Protein AF-A0AAP2YWQ7-F1 (afdb_monomer)

Foldseek 3Di:
DPQDPLLCLLPPPPRDPVSNLVSLVVCLVVLVLVSLLVLLLDPPRPVVSNVSSLVSCLSSVVLVSLCVLLPPPSGDPVSNVVSVVSD

Structure (mmCIF, N/CA/C/O backbone):
data_AF-A0AAP2YWQ7-F1
#
_entry.id   AF-A0AAP2YWQ7-F1
#
loop_
_atom_site.group_PDB
_atom_site.id
_atom_site.type_symbol
_atom_site.label_atom_id
_atom_site.label_alt_id
_atom_site.label_comp_id
_atom_site.label_asym_id
_atom_site.label_entity_id
_atom_site.label_seq_id
_atom_site.pdbx_PDB_ins_code
_atom_site.Cartn_x
_atom_site.Cartn_y
_atom_site.Cartn_z
_atom_site.occupancy
_atom_site.B_iso_or_equiv
_atom_site.auth_seq_id
_atom_site.auth_comp_id
_atom_site.auth_asym_id
_atom_site.auth_atom_id
_atom_site.pdbx_PDB_model_num
ATOM 1 N N . MET A 1 1 ? 8.847 -11.178 13.960 1.00 43.94 1 MET A N 1
ATOM 2 C CA . MET A 1 1 ? 8.566 -9.797 13.509 1.00 43.94 1 MET A CA 1
ATOM 3 C C . MET A 1 1 ? 7.537 -9.202 14.454 1.00 43.94 1 MET A C 1
ATOM 5 O O . MET A 1 1 ? 6.460 -9.770 14.553 1.00 43.94 1 MET A O 1
ATOM 9 N N . SER A 1 2 ? 7.856 -8.127 15.178 1.00 50.09 2 SER A N 1
ATOM 10 C CA . SER A 1 2 ? 6.848 -7.425 15.983 1.00 50.09 2 SER A CA 1
ATOM 11 C C . SER A 1 2 ? 5.931 -6.647 15.045 1.00 50.09 2 SER A C 1
ATOM 13 O O . SER A 1 2 ? 6.379 -5.756 14.324 1.00 50.09 2 SER A O 1
ATOM 15 N N . THR A 1 3 ? 4.659 -7.025 15.001 1.00 60.84 3 THR A N 1
ATOM 16 C CA . THR A 1 3 ? 3.645 -6.378 14.168 1.00 60.84 3 THR A CA 1
ATOM 17 C C . THR A 1 3 ? 3.483 -4.920 14.606 1.00 60.84 3 THR A C 1
ATOM 19 O O . THR A 1 3 ? 3.134 -4.661 15.754 1.00 60.84 3 THR A O 1
ATOM 22 N N . SER A 1 4 ? 3.749 -3.966 13.708 1.00 83.75 4 SER A N 1
ATOM 23 C CA . SER A 1 4 ? 3.599 -2.529 13.991 1.00 83.75 4 SER A CA 1
ATOM 24 C C . SER A 1 4 ? 2.149 -2.196 14.356 1.00 83.75 4 SER A C 1
ATOM 26 O O . SER A 1 4 ? 1.236 -2.637 13.657 1.00 83.75 4 SER A O 1
ATOM 28 N N . THR A 1 5 ? 1.925 -1.369 15.383 1.00 92.56 5 THR A N 1
ATOM 29 C CA . THR A 1 5 ? 0.588 -0.853 15.737 1.00 92.56 5 THR A CA 1
ATOM 30 C C . THR A 1 5 ? -0.099 -0.206 14.534 1.00 92.56 5 THR A C 1
ATOM 32 O O . THR A 1 5 ? -1.274 -0.456 14.295 1.00 92.56 5 THR A O 1
ATOM 35 N N . ALA A 1 6 ? 0.645 0.542 13.711 1.00 95.31 6 ALA A N 1
ATOM 36 C CA . ALA A 1 6 ? 0.109 1.155 12.496 1.00 95.31 6 ALA A CA 1
ATOM 37 C C . ALA A 1 6 ? -0.350 0.103 11.468 1.00 95.31 6 ALA A C 1
ATOM 39 O O . ALA A 1 6 ? -1.430 0.213 10.898 1.00 95.31 6 ALA A O 1
ATOM 40 N N . PHE A 1 7 ? 0.406 -0.986 11.298 1.00 96.06 7 PHE A N 1
ATOM 41 C CA . PHE A 1 7 ? -0.017 -2.080 10.419 1.00 96.06 7 PHE A CA 1
ATOM 42 C C . PHE A 1 7 ? -1.304 -2.740 10.919 1.00 96.06 7 PHE A C 1
ATOM 44 O O . PHE A 1 7 ? -2.226 -2.946 10.134 1.00 96.06 7 PHE A O 1
ATOM 51 N N . GLN A 1 8 ? -1.406 -3.007 12.226 1.00 95.69 8 GLN A N 1
ATOM 52 C CA . GLN A 1 8 ? -2.631 -3.558 12.810 1.00 95.69 8 GLN A CA 1
ATOM 53 C C . GLN A 1 8 ? -3.827 -2.629 12.570 1.00 95.69 8 GLN A C 1
ATOM 55 O O . GLN A 1 8 ? -4.880 -3.099 12.147 1.00 95.69 8 GLN A O 1
ATOM 60 N N . THR A 1 9 ? -3.664 -1.321 12.776 1.00 96.62 9 THR A N 1
ATOM 61 C CA . THR A 1 9 ? -4.714 -0.323 12.522 1.00 96.62 9 THR A CA 1
ATOM 62 C C . THR A 1 9 ? -5.153 -0.309 11.057 1.00 96.62 9 THR A C 1
ATOM 64 O O . THR A 1 9 ? -6.354 -0.289 10.787 1.00 96.62 9 THR A O 1
ATOM 67 N N . ALA A 1 10 ? -4.214 -0.383 10.110 1.00 96.31 10 ALA A N 1
ATOM 68 C CA . ALA A 1 10 ? -4.524 -0.357 8.682 1.00 96.31 10 ALA A CA 1
ATOM 69 C C . ALA A 1 10 ? -5.388 -1.555 8.238 1.00 96.31 10 ALA A C 1
ATOM 71 O O . ALA A 1 10 ? -6.314 -1.386 7.438 1.00 96.31 10 ALA A O 1
ATOM 72 N N . VAL A 1 11 ? -5.138 -2.755 8.780 1.00 94.88 11 VAL A N 1
ATOM 73 C CA . VAL A 1 11 ? -5.810 -3.997 8.341 1.00 94.88 11 VAL A CA 1
ATOM 74 C C . VAL A 1 11 ? -7.012 -4.403 9.203 1.00 94.88 11 VAL A C 1
ATOM 76 O O . VAL A 1 11 ? -7.916 -5.081 8.719 1.00 94.88 11 VAL A O 1
ATOM 79 N N . ARG A 1 12 ? -7.085 -3.971 10.468 1.00 93.00 12 ARG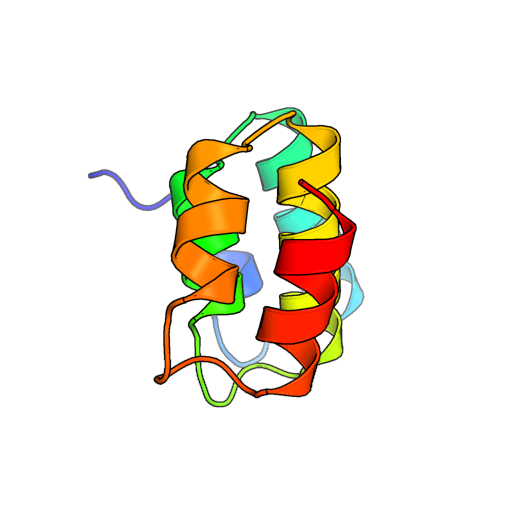 A N 1
ATOM 80 C CA . ARG A 1 12 ? -8.117 -4.401 11.430 1.00 93.00 12 ARG A CA 1
ATOM 81 C C . ARG A 1 12 ? -9.517 -3.939 11.037 1.00 93.00 12 ARG A C 1
ATOM 83 O O . ARG A 1 12 ? -9.708 -2.772 10.735 1.00 93.00 12 ARG A O 1
ATOM 90 N N . ALA A 1 13 ? -10.531 -4.801 11.114 1.00 89.06 13 ALA A N 1
ATOM 91 C CA . ALA A 1 13 ? -11.936 -4.428 10.890 1.00 89.06 13 ALA A CA 1
ATOM 92 C C . ALA A 1 13 ? -12.457 -3.373 11.897 1.00 89.06 13 ALA A C 1
ATOM 94 O O . ALA A 1 13 ? -11.973 -3.279 13.021 1.00 89.06 13 ALA A O 1
ATOM 95 N N . GLY A 1 14 ? -13.451 -2.571 11.501 1.00 89.88 14 GLY A N 1
ATOM 96 C CA . GLY A 1 14 ? -14.087 -1.574 12.383 1.00 89.88 14 GLY A CA 1
ATOM 97 C C . GLY A 1 14 ? -13.291 -0.283 12.627 1.00 89.88 14 GLY A C 1
ATOM 98 O O . GLY A 1 14 ? -13.813 0.637 13.245 1.00 89.88 14 GLY A O 1
ATOM 99 N N . VAL A 1 15 ? -12.060 -0.173 12.118 1.00 94.56 15 VAL A N 1
ATOM 100 C CA . VAL A 1 15 ? -11.307 1.094 12.097 1.00 94.56 15 VAL A CA 1
ATOM 101 C C . VAL A 1 15 ? -11.876 2.017 11.017 1.00 94.56 15 VAL A C 1
ATOM 103 O O . VAL A 1 15 ? -12.144 1.557 9.898 1.00 94.56 15 VAL A O 1
ATOM 106 N N . THR A 1 16 ? -12.043 3.299 11.359 1.00 95.81 16 THR A N 1
ATOM 107 C CA . THR A 1 16 ? -12.534 4.345 10.449 1.00 95.81 16 THR A CA 1
ATOM 108 C C . THR A 1 16 ? -11.600 4.543 9.256 1.00 95.81 16 THR A C 1
ATOM 110 O O . THR A 1 16 ? -10.428 4.171 9.297 1.00 95.81 16 THR A O 1
ATOM 113 N N . HIS A 1 17 ? -12.127 5.127 8.180 1.00 95.50 17 HIS A N 1
ATOM 114 C CA . HIS A 1 17 ? -11.362 5.390 6.962 1.00 95.50 17 HIS A CA 1
ATOM 115 C C . HIS A 1 17 ? -10.122 6.256 7.235 1.00 95.50 17 HIS A C 1
ATOM 117 O O . HIS A 1 17 ? -9.004 5.811 6.975 1.00 95.50 17 HIS A O 1
ATOM 123 N N . ASP A 1 18 ? -10.305 7.416 7.868 1.00 97.06 18 ASP A N 1
ATOM 124 C CA . ASP A 1 18 ? -9.220 8.369 8.141 1.00 97.06 18 ASP A CA 1
ATOM 125 C C . ASP A 1 18 ? -8.101 7.747 8.981 1.00 97.06 18 ASP A C 1
ATOM 127 O O . ASP A 1 18 ? -6.923 7.896 8.667 1.00 97.06 18 ASP A O 1
ATOM 131 N N . ARG A 1 19 ? -8.456 6.957 10.004 1.00 97.44 19 ARG A N 1
ATOM 132 C CA . ARG A 1 19 ? -7.472 6.275 10.859 1.00 97.44 19 ARG A CA 1
ATOM 133 C C . ARG A 1 19 ? -6.690 5.196 10.123 1.00 97.44 19 ARG A C 1
ATOM 135 O O . ARG A 1 19 ? -5.544 4.935 10.479 1.00 97.44 19 ARG A O 1
ATOM 142 N N . ARG A 1 20 ? -7.279 4.548 9.115 1.00 97.50 20 ARG A N 1
ATOM 143 C CA . ARG A 1 20 ? -6.538 3.600 8.272 1.00 97.50 20 ARG A CA 1
ATOM 144 C C . ARG A 1 20 ? -5.560 4.317 7.364 1.00 97.50 20 ARG A C 1
ATOM 146 O O . ARG A 1 20 ? -4.437 3.843 7.244 1.00 97.50 20 ARG A O 1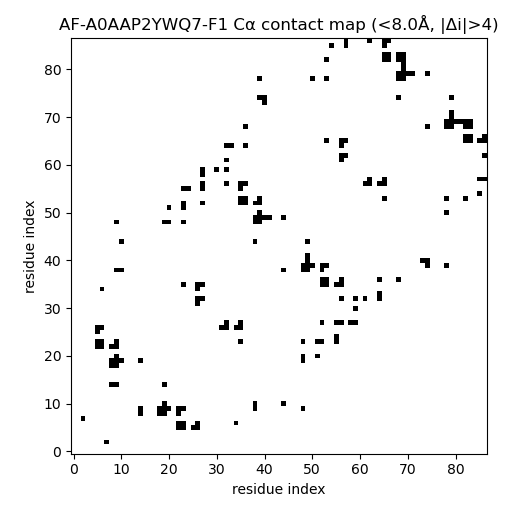
ATOM 153 N N . LEU A 1 21 ? -5.977 5.419 6.743 1.00 97.62 21 LEU A N 1
ATOM 154 C CA . LEU A 1 21 ? -5.090 6.208 5.894 1.00 97.62 21 LEU A CA 1
ATOM 155 C C . LEU A 1 21 ? -3.924 6.762 6.709 1.00 97.62 21 LEU A C 1
ATOM 157 O O . LEU A 1 21 ? -2.788 6.464 6.371 1.00 97.62 21 LEU A O 1
ATOM 161 N N . GLU A 1 22 ? -4.188 7.410 7.846 1.00 97.88 22 GLU A N 1
ATOM 162 C CA . GLU A 1 22 ? -3.152 7.894 8.774 1.00 97.88 22 GLU A CA 1
ATOM 163 C C . GLU A 1 22 ? -2.178 6.778 9.190 1.00 97.88 22 GLU A C 1
ATOM 165 O O . GLU A 1 22 ? -0.963 6.973 9.257 1.00 97.88 22 GLU A O 1
ATOM 170 N N . ALA A 1 23 ? -2.691 5.570 9.432 1.00 98.06 23 ALA A N 1
ATOM 171 C CA . ALA A 1 23 ? -1.849 4.430 9.759 1.00 98.06 23 ALA A CA 1
ATOM 172 C C . ALA A 1 23 ? -0.978 3.968 8.578 1.00 98.06 23 ALA A C 1
ATOM 174 O O . ALA A 1 23 ? 0.151 3.536 8.801 1.00 98.06 23 ALA A O 1
ATOM 175 N N . ILE A 1 24 ? -1.467 4.055 7.339 1.00 98.44 24 ILE A N 1
ATOM 176 C CA . ILE A 1 24 ? -0.666 3.779 6.140 1.00 98.44 24 ILE A CA 1
ATOM 177 C C . ILE A 1 24 ? 0.400 4.864 5.962 1.00 98.44 24 ILE A C 1
ATOM 179 O O . ILE A 1 24 ? 1.560 4.504 5.780 1.00 98.44 24 ILE A O 1
ATOM 183 N N . GLU A 1 25 ? 0.056 6.145 6.124 1.00 98.44 25 GLU A N 1
ATOM 184 C CA . GLU A 1 25 ? 1.028 7.253 6.106 1.00 98.44 25 GLU A CA 1
ATOM 185 C C . GLU A 1 25 ? 2.143 7.030 7.131 1.00 98.44 25 GLU A C 1
ATOM 187 O O . GLU A 1 25 ? 3.322 7.057 6.797 1.00 98.44 25 GLU A O 1
ATOM 192 N N . THR A 1 26 ? 1.782 6.652 8.360 1.00 98.12 26 THR A N 1
ATOM 193 C CA . THR A 1 26 ? 2.755 6.332 9.418 1.00 98.12 26 THR A CA 1
ATOM 194 C C . THR A 1 26 ? 3.700 5.189 9.019 1.00 98.12 26 THR A C 1
ATOM 196 O O . THR A 1 26 ? 4.838 5.118 9.488 1.00 98.12 26 THR A O 1
ATOM 199 N N . LEU A 1 27 ? 3.244 4.229 8.206 1.00 98.31 27 LEU A N 1
ATOM 200 C CA . LEU A 1 27 ? 4.106 3.158 7.701 1.00 98.31 27 LEU A CA 1
ATOM 201 C C . LEU A 1 27 ? 5.049 3.655 6.603 1.00 98.31 27 LEU A C 1
ATOM 203 O O . LEU A 1 27 ? 6.183 3.177 6.573 1.00 98.31 27 LEU A O 1
ATOM 207 N N . VAL A 1 28 ? 4.604 4.586 5.755 1.00 98.25 28 VAL A N 1
ATOM 208 C CA . VAL A 1 28 ? 5.429 5.245 4.727 1.00 98.25 28 VAL A CA 1
ATOM 209 C C . VAL A 1 28 ? 6.515 6.089 5.387 1.00 98.25 28 VAL A C 1
ATOM 211 O O . VAL A 1 28 ? 7.694 5.839 5.166 1.00 98.25 28 VAL A O 1
ATOM 214 N N . GLU A 1 29 ? 6.141 6.980 6.306 1.00 97.81 29 GLU A N 1
ATOM 215 C CA . GLU A 1 29 ? 7.070 7.843 7.055 1.00 97.81 29 GLU A CA 1
ATOM 216 C C . GLU A 1 29 ? 8.150 7.058 7.813 1.00 97.81 29 GLU A C 1
ATOM 218 O O . GLU A 1 29 ? 9.246 7.551 8.060 1.00 97.81 29 GLU A O 1
ATOM 223 N N . ARG A 1 30 ? 7.838 5.824 8.225 1.00 97.19 30 ARG A N 1
ATOM 224 C CA . ARG A 1 30 ? 8.753 4.941 8.966 1.00 97.19 30 ARG A CA 1
ATOM 225 C C . ARG A 1 30 ? 9.418 3.882 8.090 1.00 97.19 30 ARG A C 1
ATOM 227 O O . ARG A 1 30 ? 9.956 2.912 8.645 1.00 97.19 30 ARG A O 1
ATOM 234 N N . GLU A 1 31 ? 9.292 4.015 6.771 1.00 96.94 31 GLU A N 1
ATOM 235 C CA . GLU A 1 31 ? 9.858 3.130 5.749 1.00 96.94 31 GLU A CA 1
ATOM 236 C C . GLU A 1 31 ? 9.572 1.646 6.032 1.00 96.94 31 GLU A C 1
ATOM 238 O O . GLU A 1 31 ? 10.410 0.751 5.899 1.00 96.94 31 GLU A O 1
ATOM 243 N N . LYS A 1 32 ? 8.352 1.339 6.485 1.00 97.69 32 LYS A N 1
ATOM 244 C CA . LYS A 1 32 ? 7.925 -0.033 6.793 1.00 97.69 32 LYS A CA 1
ATOM 245 C C . LYS A 1 32 ? 7.474 -0.758 5.528 1.00 97.69 32 LYS A C 1
ATOM 247 O O . LYS A 1 32 ? 6.366 -1.290 5.470 1.00 97.69 32 LYS A O 1
ATOM 252 N N . THR A 1 33 ? 8.361 -0.845 4.544 1.00 98.19 33 THR A N 1
ATOM 253 C CA . THR A 1 33 ? 8.106 -1.380 3.196 1.00 98.19 33 THR A CA 1
ATOM 254 C C . THR A 1 33 ? 7.541 -2.806 3.200 1.00 98.19 33 THR A C 1
ATOM 256 O O . THR A 1 33 ? 6.540 -3.077 2.543 1.00 98.19 33 THR A O 1
ATOM 259 N N . ARG A 1 34 ? 8.050 -3.710 4.049 1.00 97.88 34 ARG A N 1
ATOM 260 C CA . ARG A 1 34 ? 7.473 -5.067 4.208 1.00 97.88 34 ARG A CA 1
ATOM 261 C C . ARG A 1 34 ? 6.009 -5.060 4.664 1.00 97.88 34 ARG A C 1
ATOM 263 O O . ARG A 1 34 ? 5.217 -5.896 4.224 1.00 97.88 34 ARG A O 1
ATOM 270 N N . ASN A 1 35 ? 5.642 -4.129 5.546 1.00 98.12 35 ASN A N 1
ATOM 271 C CA . ASN A 1 35 ? 4.261 -3.988 6.008 1.00 98.12 35 ASN A CA 1
ATOM 272 C C . ASN A 1 35 ? 3.384 -3.412 4.891 1.00 98.12 35 ASN A C 1
ATOM 274 O O . ASN A 1 35 ? 2.295 -3.930 4.666 1.00 98.12 35 ASN A O 1
ATOM 278 N N . LEU A 1 36 ? 3.875 -2.407 4.158 1.00 98.44 36 LEU A N 1
ATOM 279 C CA . LEU A 1 36 ? 3.181 -1.832 3.002 1.00 98.44 36 LEU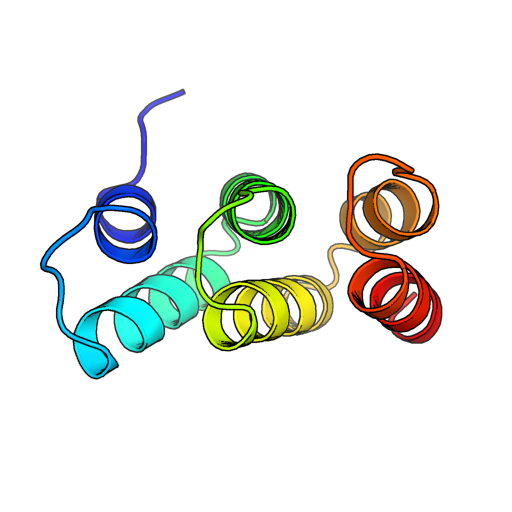 A CA 1
ATOM 280 C C . LEU A 1 36 ? 2.922 -2.895 1.924 1.00 98.44 36 LEU A C 1
ATOM 282 O O . LEU A 1 36 ? 1.775 -3.098 1.537 1.00 98.44 36 LEU A O 1
ATOM 286 N N . ALA A 1 37 ? 3.932 -3.680 1.539 1.00 98.12 37 ALA A N 1
ATOM 287 C CA . ALA A 1 37 ? 3.772 -4.774 0.577 1.00 98.12 37 ALA A CA 1
ATOM 288 C C . ALA A 1 37 ? 2.766 -5.841 1.050 1.00 98.12 37 ALA A C 1
ATOM 290 O O . ALA A 1 37 ? 2.010 -6.401 0.256 1.00 98.12 37 ALA A O 1
ATOM 291 N N . THR A 1 38 ? 2.707 -6.103 2.358 1.00 97.88 38 THR A N 1
ATOM 292 C CA . THR A 1 38 ? 1.695 -7.000 2.937 1.00 97.88 38 THR A CA 1
ATOM 293 C C . THR A 1 38 ? 0.287 -6.411 2.825 1.00 97.88 38 THR A C 1
ATOM 295 O O . THR A 1 38 ? -0.646 -7.137 2.481 1.00 97.88 38 THR A O 1
ATOM 298 N N . ILE A 1 39 ? 0.117 -5.100 3.037 1.00 97.81 39 ILE A N 1
ATOM 299 C CA . ILE A 1 39 ? -1.167 -4.412 2.825 1.00 97.81 39 ILE A CA 1
ATOM 300 C C . ILE A 1 39 ? -1.606 -4.541 1.359 1.00 97.81 39 ILE A C 1
ATOM 302 O O . ILE A 1 39 ? -2.755 -4.902 1.115 1.00 97.81 39 ILE A O 1
ATOM 306 N N . VAL A 1 40 ? -0.705 -4.342 0.387 1.00 98.31 40 VAL A N 1
ATOM 307 C CA . VAL A 1 40 ? -1.020 -4.502 -1.050 1.00 98.31 40 VAL A CA 1
ATOM 308 C C . VAL A 1 40 ? -1.539 -5.912 -1.366 1.00 98.31 40 VAL A C 1
ATOM 310 O O . VAL A 1 40 ? -2.528 -6.061 -2.089 1.00 98.31 40 VAL A O 1
ATOM 313 N N . ARG A 1 41 ? -0.933 -6.953 -0.782 1.00 97.62 41 ARG A N 1
ATOM 314 C CA . ARG A 1 41 ? -1.352 -8.357 -0.960 1.00 97.62 41 ARG A CA 1
ATOM 315 C C . ARG A 1 41 ? -2.638 -8.739 -0.224 1.00 97.62 41 ARG A C 1
ATOM 317 O O . ARG A 1 41 ? -3.230 -9.766 -0.536 1.00 97.62 41 ARG A O 1
ATOM 324 N N . THR A 1 42 ? -3.092 -7.947 0.746 1.00 95.12 42 THR A N 1
ATOM 325 C CA . THR A 1 42 ? -4.210 -8.343 1.615 1.00 95.12 42 THR A CA 1
ATOM 326 C C . THR A 1 42 ? -5.542 -8.296 0.858 1.00 95.12 42 THR A C 1
ATOM 328 O O . THR A 1 42 ? -6.130 -7.231 0.658 1.00 95.12 42 THR A O 1
ATOM 331 N N . GL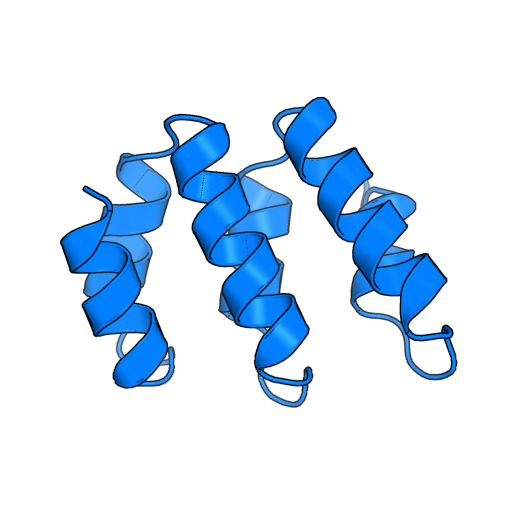Y A 1 43 ? -6.036 -9.470 0.454 1.00 87.94 43 GLY A N 1
ATOM 332 C CA . GLY A 1 43 ? -7.374 -9.645 -0.114 1.00 87.94 43 GLY A CA 1
ATOM 333 C C . GLY A 1 43 ? -8.476 -9.289 0.890 1.00 87.94 43 GLY A C 1
ATOM 334 O O . GLY A 1 43 ? -8.314 -9.453 2.097 1.00 87.94 43 GLY A O 1
ATOM 335 N N . GLY A 1 44 ? -9.597 -8.758 0.398 1.00 88.12 44 GLY A N 1
ATOM 336 C CA . GLY A 1 44 ? -10.721 -8.314 1.237 1.00 88.12 44 GLY A CA 1
ATOM 337 C C . GLY A 1 44 ? -10.534 -6.939 1.893 1.00 88.12 44 GLY A C 1
ATOM 338 O O . GLY A 1 44 ? -11.502 -6.360 2.385 1.00 88.12 44 GLY A O 1
ATOM 339 N N . LEU A 1 45 ? -9.327 -6.363 1.848 1.00 92.81 45 LEU A N 1
ATOM 340 C CA . LEU A 1 45 ? -9.121 -4.953 2.163 1.00 92.81 45 LEU A CA 1
ATOM 341 C C . LEU A 1 45 ? -9.599 -4.089 0.988 1.00 92.81 45 LEU A C 1
ATOM 343 O O . LEU A 1 45 ? -9.368 -4.427 -0.175 1.00 92.81 45 LEU A O 1
ATOM 347 N N . ARG A 1 46 ? -10.249 -2.953 1.278 1.00 93.88 46 ARG A N 1
ATOM 348 C CA . ARG A 1 46 ? -10.701 -2.031 0.224 1.00 93.88 46 ARG A CA 1
ATOM 349 C C . ARG A 1 46 ? -9.525 -1.626 -0.666 1.00 93.88 46 ARG A C 1
ATOM 351 O O . ARG A 1 46 ? -8.454 -1.275 -0.170 1.00 93.88 46 ARG A O 1
ATOM 358 N N . GLY A 1 47 ? -9.757 -1.628 -1.978 1.00 95.12 47 GLY A N 1
ATOM 359 C CA . GLY A 1 47 ? -8.717 -1.355 -2.973 1.00 95.12 47 GLY A CA 1
ATOM 360 C C . GLY A 1 47 ? -8.041 0.011 -2.819 1.00 95.12 47 GLY A C 1
ATOM 361 O O . GLY A 1 47 ? -6.882 0.145 -3.191 1.00 95.12 47 GLY A O 1
ATOM 362 N N . GLU A 1 48 ? -8.718 1.001 -2.230 1.00 96.50 48 GLU A N 1
ATOM 363 C CA . GLU A 1 48 ? -8.140 2.318 -1.917 1.00 96.50 48 GLU A CA 1
ATOM 364 C C . GLU A 1 48 ? -6.919 2.225 -0.988 1.00 96.50 48 GLU A C 1
ATOM 366 O O . GLU A 1 48 ? -5.884 2.818 -1.273 1.00 96.50 48 GLU A O 1
ATOM 371 N N . TYR A 1 49 ? -6.991 1.403 0.063 1.00 97.75 49 TYR A N 1
ATOM 372 C CA . TYR A 1 49 ? -5.904 1.236 1.029 1.00 97.75 49 TYR A CA 1
ATOM 373 C C . TYR A 1 49 ? -4.734 0.467 0.417 1.00 97.75 49 TYR A C 1
ATOM 375 O O . TYR A 1 49 ? -3.573 0.794 0.649 1.00 97.75 49 TYR A O 1
ATOM 383 N N . ARG A 1 50 ? -5.047 -0.536 -0.413 1.00 98.19 50 ARG A N 1
ATOM 384 C CA . ARG A 1 50 ? -4.048 -1.322 -1.149 1.00 98.19 50 ARG A CA 1
ATOM 385 C C . ARG A 1 50 ? -3.298 -0.445 -2.151 1.00 98.19 50 ARG A C 1
ATOM 387 O O . ARG A 1 50 ? -2.078 -0.509 -2.205 1.00 98.19 50 ARG A O 1
ATOM 394 N N . ARG A 1 51 ? -4.012 0.416 -2.886 1.00 98.12 51 ARG A N 1
ATOM 395 C CA . ARG A 1 51 ? -3.412 1.409 -3.790 1.00 98.12 51 ARG A CA 1
ATOM 396 C C . ARG A 1 51 ? -2.556 2.413 -3.030 1.00 98.12 51 ARG A C 1
ATOM 398 O O . ARG A 1 51 ? -1.418 2.625 -3.418 1.00 98.12 51 ARG A O 1
ATOM 405 N N . ARG A 1 52 ? -3.046 2.969 -1.918 1.00 98.44 52 ARG A N 1
ATOM 406 C CA . ARG A 1 52 ? -2.253 3.926 -1.135 1.00 98.44 52 ARG A CA 1
ATOM 407 C C . ARG A 1 52 ? -0.956 3.311 -0.604 1.00 98.44 52 ARG A C 1
ATOM 409 O O . ARG A 1 52 ? 0.082 3.961 -0.669 1.00 98.44 52 ARG A O 1
ATOM 416 N N . ALA A 1 53 ? -1.005 2.065 -0.128 1.00 98.56 53 ALA A N 1
ATOM 417 C CA . ALA A 1 53 ? 0.188 1.343 0.306 1.00 98.56 53 ALA A CA 1
ATOM 418 C C . ALA A 1 53 ? 1.165 1.054 -0.847 1.00 98.56 53 ALA A C 1
ATOM 420 O O . ALA A 1 53 ? 2.370 1.072 -0.620 1.00 98.56 53 ALA A O 1
ATOM 421 N N . LEU A 1 54 ? 0.659 0.811 -2.062 1.00 98.75 54 LEU A N 1
ATOM 422 C CA . LEU A 1 54 ? 1.481 0.635 -3.259 1.00 98.75 54 LEU A CA 1
ATOM 423 C C . LEU A 1 54 ? 2.209 1.931 -3.641 1.00 98.75 54 LEU A C 1
ATOM 425 O O . LEU A 1 54 ? 3.418 1.897 -3.826 1.00 98.75 54 LEU A O 1
ATOM 429 N N . GLU A 1 55 ? 1.511 3.069 -3.680 1.00 98.62 55 GLU A N 1
ATOM 430 C CA . GLU A 1 55 ? 2.163 4.373 -3.900 1.00 98.62 55 GLU A CA 1
ATOM 431 C C . GLU A 1 55 ? 3.186 4.662 -2.789 1.00 98.62 55 GLU A C 1
ATOM 433 O O . GLU A 1 55 ? 4.289 5.111 -3.057 1.00 98.62 55 GLU A O 1
ATOM 438 N N . GLY A 1 56 ? 2.877 4.278 -1.545 1.00 98.62 56 GLY A N 1
ATOM 439 C CA . GLY A 1 56 ? 3.809 4.391 -0.424 1.00 98.62 56 GLY A CA 1
ATOM 440 C C . GLY A 1 56 ? 5.095 3.572 -0.585 1.00 98.62 56 GLY A C 1
ATOM 441 O O . GLY A 1 56 ? 6.132 3.957 -0.060 1.00 98.62 56 GLY A O 1
ATOM 442 N N . LEU A 1 57 ? 5.065 2.448 -1.312 1.00 98.75 57 LEU A N 1
ATOM 443 C CA . LEU A 1 57 ? 6.288 1.712 -1.658 1.00 98.75 57 LEU 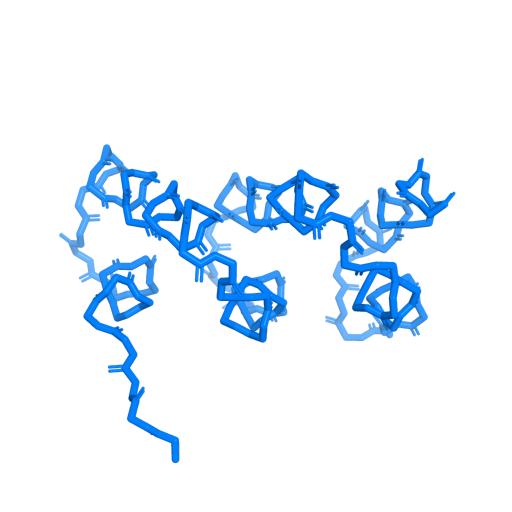A CA 1
ATOM 444 C C . LEU A 1 57 ? 7.149 2.489 -2.656 1.00 98.75 57 LEU A C 1
ATOM 446 O O . LEU A 1 57 ? 8.370 2.471 -2.519 1.00 98.75 57 LEU A O 1
ATOM 450 N N . ALA A 1 58 ? 6.528 3.177 -3.616 1.00 98.56 58 ALA A N 1
ATOM 451 C CA . ALA A 1 58 ? 7.236 4.054 -4.543 1.00 98.56 58 ALA A CA 1
ATOM 452 C C . ALA A 1 58 ? 7.831 5.271 -3.818 1.00 98.56 58 ALA A C 1
ATOM 454 O O . ALA A 1 58 ? 9.007 5.567 -4.016 1.00 98.56 58 ALA A O 1
ATOM 455 N N . ASP A 1 59 ? 7.075 5.888 -2.901 1.00 98.50 59 ASP A N 1
ATOM 456 C CA . ASP A 1 59 ? 7.552 6.983 -2.040 1.00 98.50 59 ASP A CA 1
ATOM 457 C C . ASP A 1 59 ? 8.790 6.565 -1.218 1.00 98.50 59 ASP A C 1
ATOM 459 O O . ASP A 1 59 ? 9.698 7.360 -0.992 1.00 98.50 59 ASP A O 1
ATOM 463 N N . CYS A 1 60 ? 8.851 5.299 -0.788 1.00 98.31 60 CYS A N 1
ATOM 464 C CA . CYS A 1 60 ? 9.990 4.730 -0.063 1.00 98.31 60 CYS A CA 1
ATOM 465 C C . CYS A 1 60 ? 11.122 4.201 -0.967 1.00 98.31 60 CYS A C 1
ATOM 467 O O . CYS A 1 60 ? 12.033 3.555 -0.449 1.00 98.31 60 CYS A O 1
ATOM 469 N N . HIS A 1 61 ? 11.058 4.383 -2.291 1.00 98.00 61 HIS A N 1
ATOM 470 C CA . HIS A 1 61 ? 12.006 3.798 -3.254 1.00 98.00 61 HIS A CA 1
ATOM 471 C C . HIS A 1 61 ? 12.189 2.273 -3.097 1.00 98.00 61 HIS A C 1
ATOM 473 O O . HIS A 1 61 ? 13.284 1.731 -3.248 1.00 98.00 61 HIS A O 1
ATOM 479 N N . ALA A 1 62 ? 11.116 1.556 -2.758 1.00 98.00 62 ALA A N 1
ATOM 480 C CA . ALA A 1 62 ? 11.147 0.126 -2.461 1.00 98.00 62 ALA A CA 1
ATOM 481 C C . ALA A 1 62 ? 11.048 -0.741 -3.732 1.00 98.00 62 ALA A C 1
ATOM 483 O O . ALA A 1 62 ? 10.154 -1.588 -3.832 1.00 98.00 62 ALA A O 1
ATOM 484 N N . THR A 1 63 ? 11.954 -0.533 -4.691 1.00 98.12 63 THR A N 1
ATOM 485 C CA . THR A 1 63 ? 11.917 -1.138 -6.034 1.00 98.12 63 THR A CA 1
ATOM 486 C C . THR A 1 63 ? 11.798 -2.664 -6.002 1.00 98.12 63 THR A C 1
ATOM 488 O O . THR A 1 63 ? 10.875 -3.197 -6.611 1.00 98.12 63 THR A O 1
ATOM 491 N N . ASP A 1 64 ? 12.587 -3.364 -5.178 1.00 98.31 64 ASP A N 1
ATOM 492 C CA . ASP A 1 64 ? 12.503 -4.830 -5.028 1.00 98.31 64 ASP A CA 1
ATOM 493 C C . ASP A 1 64 ? 11.090 -5.317 -4.654 1.00 98.31 64 ASP A C 1
ATOM 495 O O . ASP A 1 64 ? 10.632 -6.387 -5.059 1.00 98.31 64 ASP A O 1
ATOM 499 N N . HIS A 1 65 ? 10.374 -4.543 -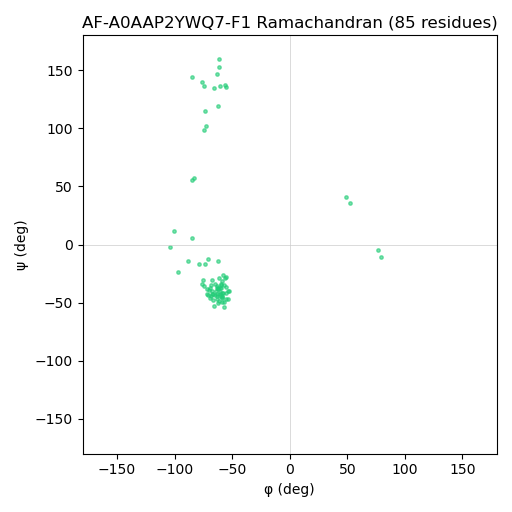3.831 1.00 98.50 65 HIS A N 1
ATOM 500 C CA . HIS A 1 65 ? 9.008 -4.877 -3.444 1.00 98.50 65 HIS A CA 1
ATOM 501 C C . HIS A 1 65 ? 8.002 -4.575 -4.553 1.00 98.50 65 HIS A C 1
ATOM 503 O O . HIS A 1 65 ? 7.016 -5.303 -4.660 1.00 98.50 65 HIS A O 1
ATOM 509 N N . LEU A 1 66 ? 8.227 -3.530 -5.347 1.00 98.75 66 LEU A N 1
ATOM 510 C CA . LEU A 1 66 ? 7.380 -3.180 -6.485 1.00 98.75 66 LEU A CA 1
ATOM 511 C C . LEU A 1 66 ? 7.517 -4.209 -7.613 1.00 98.75 66 LEU A C 1
ATOM 513 O O . LEU A 1 66 ? 6.499 -4.719 -8.075 1.00 98.75 66 LEU A O 1
ATOM 517 N N . GLU A 1 67 ? 8.743 -4.600 -7.965 1.00 98.69 67 GLU A N 1
ATOM 518 C CA . GLU A 1 67 ? 9.020 -5.668 -8.936 1.00 98.69 67 GLU A CA 1
ATOM 519 C C . GLU A 1 67 ? 8.359 -6.982 -8.509 1.00 98.69 67 GLU A C 1
ATOM 521 O O . GLU A 1 67 ? 7.569 -7.568 -9.250 1.00 98.69 67 GLU A O 1
ATOM 526 N N . ALA A 1 68 ? 8.561 -7.392 -7.251 1.00 98.50 68 ALA A N 1
ATOM 527 C CA . ALA A 1 68 ? 7.934 -8.601 -6.726 1.00 98.50 68 ALA A CA 1
ATOM 528 C C . ALA A 1 68 ? 6.395 -8.547 -6.775 1.00 98.50 68 ALA A C 1
ATOM 530 O O . ALA A 1 68 ? 5.751 -9.575 -6.967 1.00 98.50 68 ALA A O 1
ATOM 531 N N . LEU A 1 69 ? 5.784 -7.372 -6.581 1.00 98.38 69 LEU A N 1
ATOM 532 C CA . LEU A 1 69 ? 4.331 -7.199 -6.673 1.00 98.38 69 LEU A CA 1
ATOM 533 C C . LEU A 1 69 ? 3.825 -7.185 -8.120 1.00 98.38 69 LEU A C 1
ATOM 535 O O . LEU A 1 69 ? 2.693 -7.609 -8.353 1.00 98.38 69 LEU A O 1
ATOM 539 N N . ALA A 1 70 ? 4.624 -6.711 -9.076 1.00 98.56 70 ALA A N 1
ATOM 540 C CA . ALA A 1 70 ? 4.285 -6.749 -10.496 1.00 98.56 70 ALA A CA 1
ATOM 541 C C . ALA A 1 70 ? 4.147 -8.196 -11.003 1.00 98.56 70 ALA A C 1
ATOM 543 O O . ALA A 1 70 ? 3.213 -8.505 -11.752 1.00 98.56 70 ALA A O 1
ATOM 544 N N . ASP A 1 71 ? 5.003 -9.089 -10.508 1.00 98.25 71 ASP A N 1
ATOM 545 C CA . ASP A 1 71 ? 5.028 -10.506 -10.887 1.00 98.25 71 ASP A CA 1
ATOM 546 C C . ASP A 1 71 ? 4.096 -11.400 -10.042 1.00 98.25 71 ASP A C 1
ATOM 548 O O . ASP A 1 71 ? 3.792 -12.538 -10.418 1.00 98.25 71 ASP A O 1
ATOM 552 N N . ASP A 1 72 ? 3.593 -10.908 -8.905 1.00 97.56 72 ASP A N 1
ATOM 553 C CA . ASP A 1 72 ? 2.775 -11.696 -7.977 1.00 97.56 72 ASP A CA 1
ATOM 554 C C . ASP A 1 72 ? 1.354 -11.928 -8.509 1.00 97.56 72 ASP A C 1
ATOM 556 O O . ASP A 1 72 ? 0.448 -11.108 -8.350 1.00 97.56 72 ASP A O 1
ATOM 560 N N . THR A 1 73 ? 1.117 -13.103 -9.096 1.00 96.62 73 THR A N 1
ATOM 561 C CA . THR A 1 73 ? -0.189 -13.467 -9.670 1.00 96.62 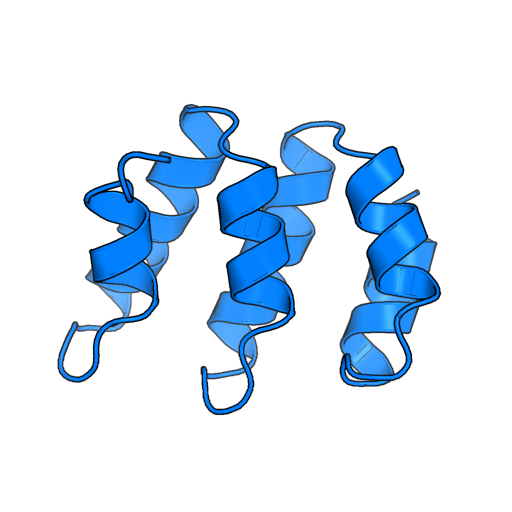73 THR A CA 1
ATOM 562 C C . THR A 1 73 ? -1.348 -13.531 -8.670 1.00 96.62 73 THR A C 1
ATOM 564 O O . THR A 1 73 ? -2.502 -13.505 -9.101 1.00 96.62 73 THR A O 1
ATOM 567 N N . THR A 1 74 ? -1.071 -13.554 -7.361 1.00 94.56 74 THR A N 1
ATOM 568 C CA . THR A 1 74 ? -2.099 -13.500 -6.309 1.00 94.56 74 THR A CA 1
ATOM 569 C C . THR A 1 74 ? -2.634 -12.082 -6.078 1.00 94.56 74 THR A C 1
ATOM 571 O O . THR A 1 74 ? -3.709 -11.902 -5.500 1.00 94.56 74 THR A O 1
ATOM 574 N N . VAL A 1 75 ? -1.918 -11.063 -6.562 1.00 95.75 75 VAL A N 1
ATOM 575 C CA . VAL A 1 75 ? -2.324 -9.657 -6.525 1.00 95.75 75 VAL A CA 1
ATOM 576 C C . VAL A 1 75 ? -3.224 -9.337 -7.723 1.00 95.75 75 VAL A C 1
ATOM 578 O O . VAL A 1 75 ? -3.041 -9.842 -8.833 1.00 95.75 75 VAL A O 1
ATOM 581 N N . GLU A 1 76 ? -4.216 -8.469 -7.503 1.00 94.94 76 GLU A N 1
ATOM 582 C CA . GLU A 1 76 ? -5.150 -8.055 -8.553 1.00 94.94 76 GLU A CA 1
ATOM 583 C C . GLU A 1 76 ? -4.404 -7.469 -9.765 1.00 94.94 76 GLU A C 1
ATOM 585 O O . GLU A 1 76 ? -3.516 -6.631 -9.580 1.00 94.94 76 GLU A O 1
ATOM 590 N N . PRO A 1 77 ? -4.789 -7.817 -11.010 1.00 97.25 77 PRO A N 1
ATOM 591 C CA . PRO A 1 77 ? -4.067 -7.381 -12.209 1.00 97.25 77 PRO A CA 1
ATOM 592 C C . PRO A 1 77 ? -3.891 -5.861 -12.347 1.00 97.25 77 PRO A C 1
ATOM 594 O O . PRO A 1 77 ? -2.942 -5.399 -12.975 1.00 97.25 77 PRO A O 1
ATOM 597 N N . SER A 1 78 ? -4.804 -5.060 -11.791 1.00 97.00 78 SER A N 1
ATOM 598 C CA . SER A 1 78 ? -4.689 -3.597 -11.759 1.00 97.00 78 SER A CA 1
ATOM 599 C C . SER A 1 78 ? -3.540 -3.118 -10.866 1.00 97.00 78 SER A C 1
ATOM 601 O O . SER A 1 78 ? -2.795 -2.235 -11.276 1.00 97.00 78 SER A O 1
ATOM 603 N N . LEU A 1 79 ? -3.368 -3.717 -9.686 1.00 97.81 79 LEU A N 1
ATOM 604 C CA . LEU A 1 79 ? -2.285 -3.394 -8.756 1.00 97.81 79 LEU A CA 1
ATOM 605 C C . LEU A 1 79 ? -0.931 -3.864 -9.287 1.00 97.81 79 LEU A C 1
ATOM 607 O O . LEU A 1 79 ? 0.036 -3.125 -9.167 1.00 97.81 79 LEU A O 1
ATOM 611 N N . ARG A 1 80 ? -0.868 -5.039 -9.926 1.00 98.44 80 ARG A N 1
ATOM 612 C CA . ARG A 1 80 ? 0.369 -5.534 -10.555 1.00 98.44 80 ARG A CA 1
ATOM 613 C C . ARG A 1 80 ? 0.869 -4.609 -11.659 1.00 98.44 80 ARG A C 1
ATOM 615 O O . ARG A 1 80 ? 2.032 -4.233 -11.668 1.00 98.44 80 ARG A O 1
ATOM 622 N N . ARG A 1 81 ? -0.031 -4.202 -12.566 1.00 98.50 81 ARG A N 1
ATOM 623 C CA . ARG A 1 81 ? 0.303 -3.239 -13.629 1.00 98.50 81 ARG A CA 1
ATOM 624 C C . ARG A 1 81 ? 0.796 -1.925 -13.042 1.00 98.50 81 ARG A C 1
ATOM 626 O O . ARG A 1 81 ? 1.834 -1.436 -13.452 1.00 98.50 81 ARG A O 1
ATOM 633 N N . ARG A 1 82 ? 0.095 -1.410 -12.028 1.00 98.31 82 ARG A N 1
ATOM 634 C CA . ARG A 1 82 ? 0.524 -0.185 -11.357 1.00 98.31 82 ARG A CA 1
ATOM 635 C C . ARG A 1 82 ? 1.887 -0.339 -10.679 1.00 98.31 82 ARG A C 1
ATOM 637 O O . ARG A 1 82 ? 2.657 0.604 -10.707 1.00 98.31 82 ARG A O 1
ATOM 644 N N . ALA A 1 83 ? 2.186 -1.495 -10.088 1.00 98.38 83 ALA A N 1
ATOM 645 C CA . ALA A 1 83 ? 3.497 -1.759 -9.505 1.00 98.38 83 ALA A CA 1
ATOM 646 C C . ALA A 1 83 ? 4.604 -1.731 -10.571 1.00 98.38 83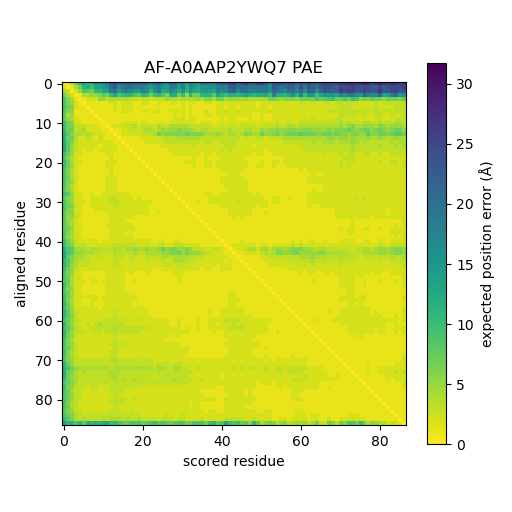 ALA A C 1
ATOM 648 O O . ALA A 1 83 ? 5.628 -1.106 -10.338 1.00 98.38 83 ALA A O 1
ATOM 649 N N . ALA A 1 84 ? 4.363 -2.319 -11.748 1.00 98.31 84 ALA A N 1
ATOM 650 C CA . ALA A 1 84 ? 5.294 -2.260 -12.877 1.00 98.31 84 ALA A CA 1
ATOM 651 C C . ALA A 1 84 ? 5.518 -0.828 -13.399 1.00 98.31 84 ALA A C 1
ATOM 653 O O . ALA A 1 84 ? 6.631 -0.493 -13.778 1.00 98.31 84 ALA A O 1
ATOM 654 N N . ASP A 1 85 ? 4.486 0.025 -13.382 1.00 98.38 85 ASP A N 1
ATOM 655 C CA . ASP A 1 85 ? 4.594 1.438 -13.788 1.00 98.38 85 ASP A CA 1
ATOM 656 C C . ASP A 1 85 ? 5.380 2.310 -12.781 1.00 98.38 85 ASP A C 1
ATOM 658 O O . ASP A 1 85 ? 5.667 3.471 -13.073 1.00 98.38 85 ASP A O 1
ATOM 662 N N . LEU A 1 86 ? 5.641 1.798 -11.573 1.00 97.12 86 LEU A N 1
ATOM 663 C CA . LEU A 1 86 ? 6.297 2.512 -10.468 1.00 97.12 86 LEU A CA 1
ATOM 664 C C . LEU A 1 86 ? 7.764 2.093 -10.254 1.00 97.12 86 LEU A C 1
ATOM 666 O O . LEU A 1 8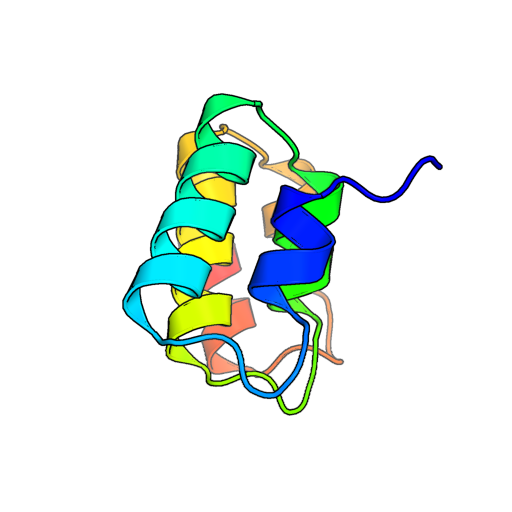6 ? 8.408 2.639 -9.357 1.00 97.12 86 LEU A O 1
ATOM 670 N N . VAL A 1 87 ? 8.258 1.123 -11.030 1.00 89.75 87 VAL A N 1
ATOM 671 C CA . VAL A 1 87 ? 9.649 0.630 -11.020 1.00 89.75 87 VAL A CA 1
ATOM 672 C C . VAL A 1 87 ? 10.512 1.425 -11.991 1.00 89.75 87 VAL A C 1
ATOM 674 O O . VAL A 1 87 ? 10.026 1.740 -13.101 1.00 89.75 87 VAL A O 1
#

Radius of gyration: 11.81 Å; Cα contacts (8 Å, |Δi|>4): 111; chains: 1; bounding box: 27×22×30 Å

pLDDT: mean 95.11, std 8.78, range [43.94, 98.75]

Nearest PDB structures (foldseek):
  4d4z-assembly1_A  TM=6.241E-01  e=7.956E-01  Homo sapiens
  7ux2-assembly1_A  TM=4.490E-01  e=1.161E+00  Homo sapiens
  6bcu-assembly1_W  TM=4.632E-01  e=2.219E+00  Homo sapiens
  8a1i-assembly1_A  TM=4.077E-01  e=1.992E+00  Mus musculus
  5wbj-assembly1_A  TM=4.588E-01  e=7.274E+00  Arabidopsis thaliana

Sequence (87 aa):
MSTSTAFQTAVRAGVTHDRRLEAIETLVEREKTRNLATIVRTGGLRGEYRRRALEGLADCHATDHLEALADDTTVEPSLRRRAADLV

Solvent-accessible surface area (backbone atoms only — not comparable to full-atom values): 4845 Å² total; per-residue (Å²): 131,87,79,50,70,40,57,50,45,48,71,44,83,94,58,54,69,69,58,23,51,55,19,47,50,55,32,40,80,63,62,36,49,72,58,29,56,48,48,45,59,42,78,92,55,62,65,69,60,24,50,53,26,48,54,34,30,49,77,56,68,38,45,75,60,27,53,54,40,36,71,34,81,87,36,56,70,69,59,14,52,52,24,53,74,62,94

Secondary structure (DSSP, 8-state):
----HHHHHHHSTT--HHHHHHHHHHHHHTT-HHHHHHHHH-TTS-HHHHHHHHHHHHHTT-HHHHHHHHH-TTS-HHHHHHHHTT-

Organism: NCBI:txid2979990

Mean predicted aligned error: 2.8 Å